Protein AF-A0A9P6RZE9-F1 (afdb_monomer_lite)

pLDDT: mean 77.76, std 13.32, range [51.06, 93.31]

Secondary structure (DSSP, 8-state):
------S-SS--TTT--HHHHHH-TTGGGSTTHHHHS--SGGGTT--TTHHHHHHSTT--HHHHHHHHHHHHHHHHHHHHHHHHHT-

Radius of gyration: 20.02 Å; chains: 1; bounding box: 32×55×38 Å

Structure (mmCIF, N/CA/C/O backbone):
data_AF-A0A9P6RZE9-F1
#
_entry.id   AF-A0A9P6RZE9-F1
#
loop_
_at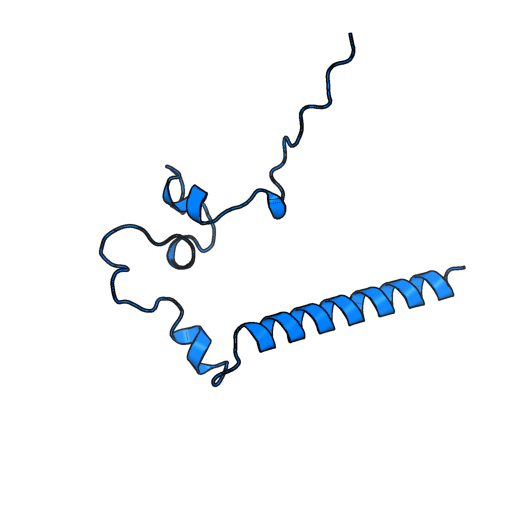om_site.group_PDB
_atom_site.id
_atom_site.type_symbol
_atom_site.label_atom_id
_atom_site.label_alt_id
_atom_site.label_comp_id
_atom_site.label_asym_id
_atom_site.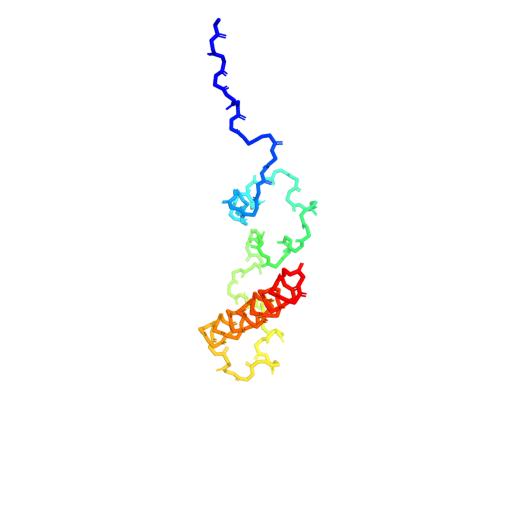label_entity_id
_atom_site.label_seq_id
_atom_site.pdbx_PDB_ins_code
_atom_site.Cartn_x
_atom_site.Cartn_y
_atom_site.Cartn_z
_atom_site.occupancy
_atom_site.B_iso_or_equiv
_atom_site.auth_seq_id
_atom_site.auth_comp_id
_atom_site.auth_asym_id
_atom_site.auth_atom_id
_atom_site.pdbx_PDB_model_num
ATOM 1 N N . MET A 1 1 ? 9.853 35.608 -11.949 1.00 55.72 1 MET A N 1
ATOM 2 C CA . MET A 1 1 ? 9.453 34.381 -12.669 1.00 55.72 1 MET A CA 1
ATOM 3 C C . MET A 1 1 ? 8.852 33.441 -11.643 1.00 55.72 1 MET A C 1
ATOM 5 O O . MET A 1 1 ? 9.548 33.052 -10.718 1.00 55.72 1 MET A O 1
ATOM 9 N N . PHE A 1 2 ? 7.543 33.203 -11.723 1.00 58.09 2 PHE A N 1
ATOM 10 C CA . PHE A 1 2 ? 6.828 32.326 -10.798 1.00 58.09 2 PHE A CA 1
ATOM 11 C C . PHE A 1 2 ? 7.153 30.885 -11.198 1.00 58.09 2 PHE A C 1
ATOM 13 O O . PHE A 1 2 ? 6.757 30.438 -12.272 1.00 58.09 2 PHE A O 1
ATOM 20 N N . HIS A 1 3 ? 7.948 30.189 -10.394 1.00 60.44 3 HIS A N 1
ATOM 21 C CA . HIS A 1 3 ? 8.134 28.757 -10.573 1.00 60.44 3 HIS A CA 1
ATOM 22 C C . HIS A 1 3 ? 6.939 28.072 -9.907 1.00 60.44 3 HIS A C 1
ATOM 24 O O . HIS A 1 3 ? 6.760 28.272 -8.704 1.00 60.44 3 HIS A O 1
ATOM 30 N N . PRO A 1 4 ? 6.102 27.311 -10.638 1.00 70.00 4 PRO A N 1
ATOM 31 C CA . PRO A 1 4 ? 5.084 26.505 -9.985 1.00 70.00 4 PRO A CA 1
ATOM 32 C C . PRO A 1 4 ? 5.797 25.592 -8.990 1.00 70.00 4 PRO A C 1
ATOM 34 O O . PRO A 1 4 ? 6.807 24.965 -9.329 1.00 70.00 4 PRO A O 1
ATOM 37 N N . THR A 1 5 ? 5.310 25.571 -7.752 1.00 59.28 5 THR A N 1
ATOM 38 C CA . THR A 1 5 ? 5.759 24.648 -6.713 1.00 59.28 5 THR A CA 1
ATOM 39 C C . THR A 1 5 ? 5.760 23.262 -7.342 1.00 59.28 5 THR A C 1
ATOM 41 O O . THR A 1 5 ? 4.706 22.779 -7.753 1.00 59.28 5 THR A O 1
ATOM 44 N N . ARG A 1 6 ? 6.942 22.660 -7.529 1.00 58.88 6 ARG A N 1
ATOM 45 C CA . ARG A 1 6 ? 7.044 21.304 -8.073 1.00 58.88 6 ARG A CA 1
ATOM 46 C C . ARG A 1 6 ? 6.167 20.412 -7.200 1.00 58.88 6 ARG A C 1
ATOM 48 O O . ARG A 1 6 ? 6.461 20.246 -6.018 1.00 58.88 6 ARG A O 1
ATOM 55 N N . GLY A 1 7 ? 5.073 19.911 -7.766 1.00 54.12 7 GLY A N 1
ATOM 56 C CA . GLY A 1 7 ? 4.193 18.987 -7.073 1.00 54.12 7 GLY A CA 1
ATOM 57 C C . GLY A 1 7 ? 4.994 17.767 -6.629 1.00 54.12 7 GLY A C 1
ATOM 58 O O . GLY A 1 7 ? 5.629 17.118 -7.454 1.00 54.12 7 GLY A O 1
ATOM 59 N N . GLY A 1 8 ? 4.985 17.507 -5.322 1.00 57.22 8 GLY A N 1
ATOM 60 C CA . GLY A 1 8 ? 5.236 16.189 -4.745 1.00 57.22 8 GLY A CA 1
ATOM 61 C C . GLY A 1 8 ? 6.658 15.637 -4.862 1.00 57.22 8 GLY A C 1
ATOM 62 O O . GLY A 1 8 ? 6.869 14.607 -5.485 1.00 57.22 8 GLY A O 1
ATOM 63 N N . THR A 1 9 ? 7.636 16.220 -4.166 1.00 53.62 9 THR A N 1
ATOM 64 C CA . THR A 1 9 ? 8.930 15.548 -3.881 1.00 53.62 9 THR A CA 1
ATOM 65 C C . THR A 1 9 ? 8.849 14.505 -2.758 1.00 53.62 9 THR A C 1
ATOM 67 O O . THR A 1 9 ? 9.868 13.992 -2.299 1.00 53.62 9 THR A O 1
ATOM 70 N N . ARG A 1 10 ? 7.640 14.181 -2.299 1.00 61.31 10 ARG A N 1
ATOM 71 C CA . ARG A 1 10 ? 7.350 13.127 -1.330 1.00 61.31 10 ARG A CA 1
ATOM 72 C C . ARG A 1 10 ? 6.087 12.438 -1.816 1.00 61.31 10 ARG A C 1
ATOM 74 O O . ARG A 1 10 ? 5.007 12.992 -1.650 1.00 61.31 10 ARG A O 1
ATOM 81 N N . GLY A 1 11 ? 6.230 11.301 -2.491 1.00 63.69 11 GLY A N 1
ATOM 82 C CA . GLY A 1 11 ? 5.079 10.457 -2.801 1.00 63.69 11 GLY A CA 1
ATOM 83 C C . GLY A 1 11 ? 4.309 10.185 -1.509 1.00 63.69 11 GLY A C 1
ATOM 84 O O . GLY A 1 11 ? 4.911 9.801 -0.505 1.00 63.69 11 GLY A O 1
ATOM 85 N N . GLY A 1 12 ? 3.016 10.492 -1.511 1.00 69.75 12 GLY A N 1
ATOM 86 C CA . GLY A 1 12 ? 2.114 10.207 -0.404 1.00 69.75 12 GLY A CA 1
ATOM 87 C C . GLY A 1 12 ? 1.431 8.856 -0.584 1.00 69.75 12 GLY A C 1
ATOM 88 O O . GLY A 1 12 ? 1.618 8.173 -1.594 1.00 69.75 12 GLY A O 1
ATOM 89 N N . GLN A 1 13 ? 0.606 8.478 0.394 1.00 64.62 13 GLN A N 1
ATOM 90 C CA . GLN A 1 13 ? -0.273 7.305 0.305 1.00 64.62 13 GLN A CA 1
ATOM 91 C C . GLN A 1 13 ? -1.119 7.316 -0.982 1.00 64.62 13 GLN A C 1
ATOM 93 O O . GLN A 1 13 ? -1.400 6.265 -1.545 1.00 64.62 13 GLN A O 1
ATOM 98 N N . ASP A 1 14 ? -1.488 8.503 -1.460 1.00 76.69 14 ASP A N 1
ATOM 99 C CA . ASP A 1 14 ? -2.258 8.741 -2.679 1.00 76.69 14 ASP A CA 1
ATOM 100 C C . ASP A 1 14 ? -1.485 8.436 -3.976 1.00 76.69 14 ASP A C 1
ATOM 102 O O . ASP A 1 14 ? -2.096 8.138 -5.001 1.00 76.69 14 ASP A O 1
ATOM 106 N N . GLN A 1 15 ? -0.151 8.486 -3.939 1.00 77.31 15 GLN A N 1
ATOM 107 C CA . GLN A 1 15 ? 0.719 8.239 -5.096 1.00 77.31 15 GLN A CA 1
ATOM 108 C C . GLN A 1 15 ? 1.319 6.827 -5.104 1.00 77.31 15 GLN A C 1
ATOM 110 O O . GLN A 1 15 ? 1.941 6.431 -6.086 1.00 77.31 15 GLN A O 1
ATOM 115 N N . PHE A 1 16 ? 1.166 6.067 -4.020 1.00 84.81 16 PHE A N 1
ATOM 116 C CA . PHE A 1 16 ? 1.721 4.725 -3.905 1.00 84.81 16 PHE A CA 1
ATOM 117 C C . PHE A 1 16 ? 0.792 3.681 -4.533 1.00 84.81 16 PHE A C 1
ATOM 119 O O . PHE A 1 16 ? -0.384 3.583 -4.177 1.00 84.81 16 PHE A O 1
ATOM 126 N N . LYS A 1 17 ? 1.332 2.851 -5.431 1.00 88.31 17 LYS A N 1
ATOM 127 C CA . LYS A 1 17 ? 0.603 1.738 -6.047 1.00 88.31 17 LYS A CA 1
ATOM 128 C C . LYS A 1 17 ? 1.455 0.481 -6.063 1.00 88.31 17 LYS A C 1
ATOM 130 O O . LYS A 1 17 ? 2.592 0.489 -6.521 1.00 88.31 17 LYS A O 1
ATOM 135 N N . TRP A 1 18 ? 0.862 -0.627 -5.629 1.00 90.31 18 TRP A N 1
ATOM 136 C CA . TRP A 1 18 ? 1.509 -1.939 -5.671 1.00 90.31 18 TRP A CA 1
ATOM 137 C C . TRP A 1 18 ? 1.783 -2.437 -7.091 1.00 90.31 18 TRP A C 1
ATOM 139 O O . TRP A 1 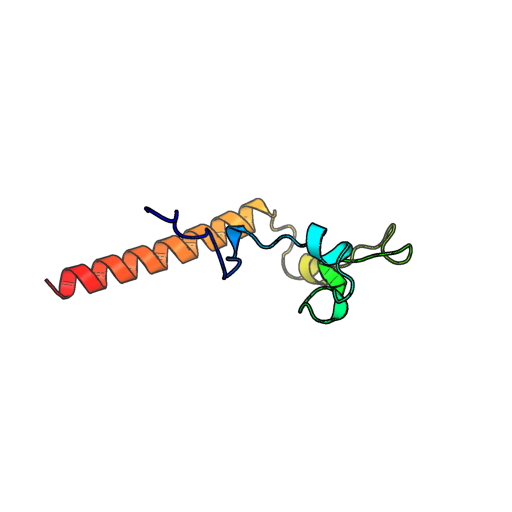18 ? 2.727 -3.195 -7.288 1.00 90.31 18 TRP A O 1
ATOM 149 N N . GLU A 1 19 ? 1.004 -1.995 -8.080 1.00 90.00 19 GLU A N 1
ATOM 150 C CA . GLU A 1 19 ? 1.270 -2.305 -9.489 1.00 90.00 19 GLU A CA 1
ATOM 151 C C . GLU A 1 19 ? 2.608 -1.718 -9.952 1.00 90.00 19 GLU A C 1
ATOM 153 O O . GLU A 1 19 ? 3.407 -2.436 -10.545 1.00 90.00 19 GLU A O 1
ATOM 158 N N . ASP A 1 20 ? 2.913 -0.474 -9.572 1.00 90.31 20 ASP A N 1
ATOM 159 C CA . ASP A 1 20 ? 4.186 0.170 -9.916 1.00 90.31 20 ASP A CA 1
ATOM 160 C C . ASP A 1 20 ? 5.367 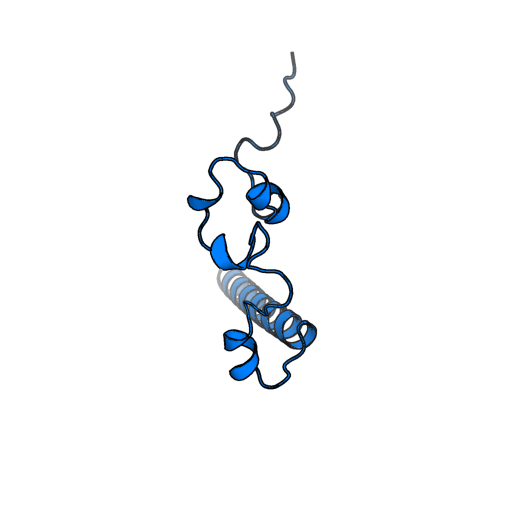-0.555 -9.241 1.00 90.31 20 ASP A C 1
ATOM 162 O O . ASP A 1 20 ? 6.432 -0.723 -9.834 1.00 90.31 20 ASP A O 1
ATOM 166 N N . VAL A 1 21 ? 5.160 -1.084 -8.026 1.00 91.19 21 VAL A N 1
ATOM 167 C CA . VAL A 1 21 ? 6.164 -1.896 -7.315 1.00 91.19 21 VAL A CA 1
ATOM 168 C C . VAL A 1 21 ? 6.477 -3.198 -8.059 1.00 91.19 21 VAL A C 1
ATOM 170 O O . VAL A 1 21 ? 7.617 -3.649 -8.017 1.00 91.19 21 VAL A O 1
ATOM 173 N N . LYS A 1 22 ? 5.527 -3.813 -8.779 1.00 91.12 22 LYS A N 1
ATOM 174 C CA . LYS A 1 22 ? 5.798 -5.052 -9.542 1.00 91.12 22 LYS A CA 1
ATOM 175 C C . LYS A 1 22 ? 6.826 -4.836 -10.651 1.00 91.12 22 LYS A C 1
ATOM 177 O O . LYS A 1 22 ? 7.591 -5.753 -10.957 1.00 91.12 22 LYS A O 1
ATOM 182 N N . GLU A 1 23 ? 6.824 -3.648 -11.245 1.00 91.56 23 GLU A N 1
ATOM 183 C CA . GLU A 1 23 ? 7.703 -3.266 -12.351 1.00 91.56 23 GLU A CA 1
ATOM 184 C C . GLU A 1 23 ? 9.020 -2.633 -11.870 1.00 91.56 23 GLU A C 1
ATOM 186 O O . GLU A 1 23 ? 9.968 -2.500 -12.647 1.00 91.56 23 GLU A O 1
ATOM 191 N N . ASP A 1 24 ? 9.121 -2.301 -10.579 1.00 91.31 24 ASP A N 1
ATOM 192 C CA . ASP A 1 24 ? 10.313 -1.699 -9.991 1.00 91.31 24 ASP A CA 1
ATOM 193 C C . ASP A 1 24 ? 11.495 -2.689 -9.930 1.00 91.31 24 ASP A C 1
ATOM 195 O O . ASP A 1 24 ? 11.389 -3.860 -9.533 1.00 91.31 24 ASP A O 1
ATOM 199 N N . ARG A 1 25 ? 12.683 -2.188 -10.284 1.00 93.12 25 ARG A N 1
ATOM 200 C CA . ARG A 1 25 ? 13.951 -2.924 -10.206 1.00 93.12 25 ARG A CA 1
ATOM 201 C C . ARG A 1 25 ? 14.291 -3.352 -8.776 1.00 93.12 25 ARG A C 1
ATOM 203 O O . ARG A 1 25 ? 14.916 -4.392 -8.591 1.00 93.12 25 ARG A O 1
ATOM 210 N N . HIS A 1 26 ? 13.893 -2.558 -7.792 1.00 91.06 26 HIS A N 1
ATOM 211 C CA . HIS A 1 26 ? 14.172 -2.705 -6.370 1.00 91.06 26 HIS A CA 1
ATOM 212 C C . HIS A 1 26 ? 12.930 -3.101 -5.566 1.00 91.06 26 HIS A C 1
ATOM 214 O O . HIS A 1 26 ? 12.873 -2.859 -4.361 1.00 91.06 26 HIS A O 1
ATOM 220 N N . ARG A 1 27 ? 11.940 -3.742 -6.201 1.00 91.25 27 ARG A N 1
ATOM 221 C CA . ARG A 1 27 ? 10.688 -4.182 -5.558 1.00 91.25 27 ARG A CA 1
ATOM 222 C C . ARG A 1 27 ? 10.878 -4.953 -4.246 1.00 91.25 27 ARG A C 1
ATOM 224 O O . ARG A 1 27 ? 10.052 -4.881 -3.347 1.00 91.25 27 ARG A O 1
ATOM 231 N N . GLU A 1 28 ? 11.987 -5.673 -4.108 1.00 89.62 28 GLU A N 1
ATOM 232 C CA . GLU A 1 28 ? 12.360 -6.418 -2.898 1.00 89.62 28 GLU A CA 1
ATOM 233 C C . GLU A 1 28 ? 12.613 -5.547 -1.661 1.00 89.62 28 GLU A C 1
ATOM 235 O O . GLU A 1 28 ? 12.499 -6.042 -0.544 1.00 89.62 28 GLU A O 1
ATOM 240 N N . ASN A 1 29 ? 12.869 -4.252 -1.845 1.00 93.31 29 ASN A N 1
ATOM 241 C CA . ASN A 1 29 ? 13.034 -3.298 -0.751 1.00 93.31 29 ASN A CA 1
ATOM 242 C C . ASN A 1 29 ? 11.690 -2.814 -0.177 1.00 93.31 29 ASN A C 1
ATOM 244 O O . ASN A 1 29 ? 11.674 -2.144 0.855 1.00 93.31 29 ASN A O 1
ATOM 248 N N . TYR A 1 30 ? 10.564 -3.141 -0.821 1.00 91.00 30 TYR A N 1
ATOM 249 C CA . TYR A 1 30 ? 9.234 -2.784 -0.339 1.00 91.00 30 TYR A CA 1
ATOM 250 C C . TYR A 1 30 ? 8.716 -3.835 0.645 1.00 91.00 30 TYR A C 1
ATOM 252 O O . TYR A 1 30 ? 8.591 -5.024 0.332 1.00 91.00 30 TYR A O 1
ATOM 260 N N . LEU A 1 31 ? 8.355 -3.382 1.845 1.00 91.50 31 LEU A N 1
ATOM 261 C CA . LEU A 1 31 ? 7.754 -4.232 2.869 1.00 91.50 31 LEU A CA 1
ATOM 262 C C . LEU A 1 31 ? 6.400 -4.759 2.394 1.00 91.50 31 LEU A C 1
ATOM 264 O O . LEU A 1 31 ? 5.498 -3.978 2.124 1.00 91.50 31 LEU A O 1
ATOM 268 N N . GLY A 1 32 ? 6.245 -6.080 2.323 1.00 89.81 32 GLY A N 1
ATOM 269 C CA . GLY A 1 32 ? 5.009 -6.715 1.851 1.00 89.81 32 GLY A CA 1
ATOM 270 C C . GLY A 1 32 ? 4.983 -7.034 0.352 1.00 89.81 32 GLY A C 1
ATOM 271 O O . GLY A 1 32 ? 4.001 -7.610 -0.112 1.00 89.81 32 GLY A O 1
ATOM 272 N N . ASN A 1 33 ? 6.063 -6.763 -0.394 1.00 91.88 33 ASN A N 1
ATOM 273 C CA . ASN A 1 33 ? 6.180 -7.083 -1.825 1.00 91.88 33 ASN A CA 1
ATOM 274 C C . ASN A 1 33 ? 5.856 -8.552 -2.161 1.00 91.88 33 ASN A C 1
ATOM 276 O O . ASN A 1 33 ? 5.209 -8.832 -3.165 1.00 91.88 33 ASN A O 1
ATOM 280 N N . SER A 1 34 ? 6.235 -9.499 -1.299 1.00 87.88 34 SER A N 1
ATOM 281 C CA . SER A 1 34 ? 5.964 -10.931 -1.503 1.00 87.88 34 SER A CA 1
ATOM 282 C C . SER A 1 34 ? 4.476 -11.279 -1.607 1.00 87.88 34 SER A C 1
ATOM 284 O O . SER A 1 34 ? 4.129 -12.261 -2.261 1.00 87.88 34 SER A O 1
ATOM 286 N N . LEU A 1 35 ? 3.613 -10.491 -0.964 1.00 89.38 35 LEU A N 1
ATOM 287 C CA . LEU A 1 35 ? 2.175 -10.730 -0.883 1.00 89.38 35 LEU A CA 1
ATOM 288 C C . LEU A 1 35 ? 1.387 -9.745 -1.752 1.00 89.38 35 LEU A C 1
ATOM 290 O O . LEU A 1 35 ? 0.435 -10.152 -2.411 1.00 89.38 35 LEU A O 1
ATOM 294 N N . LEU A 1 36 ? 1.796 -8.474 -1.777 1.00 88.81 36 LEU A N 1
ATOM 295 C CA . LEU A 1 36 ? 1.051 -7.379 -2.406 1.00 88.81 36 LEU A CA 1
ATOM 296 C C . LEU A 1 36 ? 1.520 -7.059 -3.837 1.00 88.81 36 LEU A C 1
ATOM 298 O O . LEU A 1 36 ? 0.736 -6.552 -4.635 1.00 88.81 36 LEU A O 1
ATOM 302 N N . ALA A 1 37 ? 2.756 -7.418 -4.199 1.00 91.88 37 ALA A N 1
ATOM 303 C CA . ALA A 1 37 ? 3.290 -7.317 -5.562 1.00 91.88 37 ALA A CA 1
ATOM 304 C C . ALA A 1 37 ? 3.962 -8.629 -6.039 1.00 91.88 37 ALA A C 1
ATOM 306 O O . ALA A 1 37 ? 5.112 -8.636 -6.487 1.00 91.88 37 ALA A O 1
ATOM 307 N N . PRO A 1 38 ? 3.260 -9.778 -5.978 1.00 90.75 38 PRO A N 1
ATOM 308 C CA . PRO A 1 38 ? 3.799 -11.042 -6.464 1.00 90.75 38 PRO A CA 1
ATOM 309 C C . PRO A 1 38 ? 4.060 -10.985 -7.979 1.00 90.75 38 PRO A C 1
ATOM 311 O O . PRO A 1 38 ? 3.240 -10.517 -8.770 1.00 90.75 38 PRO A O 1
ATOM 314 N N . VAL A 1 39 ? 5.213 -11.501 -8.410 1.00 89.75 39 VAL A N 1
ATOM 315 C CA . VAL A 1 39 ? 5.621 -11.537 -9.827 1.00 89.75 39 VAL A CA 1
ATOM 316 C C . VAL A 1 39 ? 6.068 -12.930 -10.256 1.00 89.75 39 VAL A C 1
ATOM 318 O O . VAL A 1 39 ? 6.561 -13.721 -9.455 1.00 89.75 39 VAL A O 1
ATOM 321 N N . GLY A 1 40 ? 5.931 -13.234 -11.546 1.00 90.44 40 GLY A N 1
ATOM 322 C CA . GLY A 1 40 ? 6.318 -14.526 -12.115 1.00 90.44 40 GLY A CA 1
ATOM 323 C C . GLY A 1 40 ? 5.236 -15.599 -11.983 1.00 90.44 40 GLY A C 1
ATOM 324 O O . GLY A 1 40 ? 4.112 -15.330 -11.570 1.00 90.44 40 GLY A O 1
ATOM 325 N N . ARG A 1 41 ? 5.554 -16.834 -12.388 1.00 90.19 41 ARG A N 1
ATOM 326 C CA . ARG A 1 41 ? 4.555 -17.910 -12.548 1.00 90.19 41 ARG A CA 1
ATOM 327 C C . ARG A 1 41 ? 4.124 -18.576 -11.239 1.00 90.19 41 ARG A C 1
ATOM 329 O O . ARG A 1 41 ? 3.056 -19.174 -11.211 1.00 90.19 41 ARG A O 1
ATOM 336 N N . TRP A 1 42 ? 4.921 -18.468 -10.175 1.00 89.06 42 TRP A N 1
ATOM 337 C CA . TRP A 1 42 ? 4.688 -19.162 -8.899 1.00 89.06 42 TRP A CA 1
ATOM 338 C C . TRP A 1 42 ? 3.410 -18.710 -8.170 1.00 89.06 42 TRP A C 1
ATOM 340 O O . TRP A 1 42 ? 2.862 -19.468 -7.375 1.00 89.06 42 TRP A O 1
ATOM 350 N N . GLN A 1 43 ? 2.934 -17.494 -8.451 1.00 88.44 43 GLN A N 1
ATOM 351 C CA . GLN A 1 43 ? 1.700 -16.943 -7.884 1.00 88.44 43 GLN A CA 1
ATOM 352 C C . GLN A 1 43 ? 0.428 -17.464 -8.578 1.00 88.44 43 GLN A C 1
ATOM 354 O O . GLN A 1 43 ? -0.669 -17.349 -8.037 1.00 88.44 43 GLN A O 1
ATOM 359 N N . LYS A 1 44 ? 0.538 -17.993 -9.807 1.00 88.12 44 LYS A N 1
ATOM 360 C CA . LYS A 1 44 ? -0.635 -18.331 -10.621 1.00 88.12 44 LYS A CA 1
ATOM 361 C C . LYS A 1 44 ? -1.389 -19.499 -9.986 1.00 88.12 44 LYS A C 1
ATOM 363 O O . LYS A 1 44 ? -0.819 -20.568 -9.797 1.00 88.12 44 LYS A O 1
ATOM 368 N N . GLY A 1 45 ? -2.680 -19.300 -9.722 1.00 86.75 45 GLY A N 1
ATOM 369 C CA . GLY A 1 45 ? -3.546 -20.326 -9.133 1.00 86.75 45 GLY A CA 1
ATOM 370 C C . GLY A 1 45 ? -3.294 -20.566 -7.644 1.00 86.75 45 GLY A C 1
ATOM 371 O O . GLY A 1 45 ? -3.676 -21.615 -7.133 1.00 86.75 45 GLY A O 1
ATOM 372 N N . ARG A 1 46 ? -2.638 -19.624 -6.955 1.00 86.69 46 ARG A N 1
ATOM 373 C CA . ARG A 1 46 ? -2.340 -19.718 -5.529 1.00 86.69 46 ARG A CA 1
ATOM 374 C C . ARG A 1 46 ? -2.943 -18.529 -4.795 1.00 86.69 46 ARG A C 1
ATOM 376 O O . ARG A 1 46 ? -2.757 -17.389 -5.204 1.00 86.69 46 ARG A O 1
ATOM 383 N N . ASP A 1 47 ? -3.648 -18.809 -3.708 1.00 87.62 47 ASP A N 1
ATOM 384 C CA . ASP A 1 47 ? -4.186 -17.779 -2.828 1.00 87.62 47 ASP A CA 1
ATOM 385 C C . ASP A 1 47 ? -3.133 -17.408 -1.777 1.00 87.62 47 ASP A C 1
ATOM 387 O O . ASP A 1 47 ? -2.822 -18.202 -0.890 1.00 87.62 47 ASP A O 1
ATOM 391 N N . LEU A 1 48 ? -2.525 -16.229 -1.910 1.00 86.00 48 LEU A N 1
ATOM 392 C CA . LEU A 1 48 ? -1.458 -15.771 -1.012 1.00 86.00 48 LEU A CA 1
ATOM 393 C C . LEU A 1 48 ? -1.999 -15.270 0.332 1.00 86.00 48 LEU A C 1
ATOM 395 O O . LEU A 1 48 ? -1.268 -15.282 1.321 1.00 86.00 48 LEU A O 1
ATOM 399 N N . THR A 1 49 ? -3.273 -14.876 0.388 1.00 85.31 49 THR A N 1
ATOM 400 C CA . THR A 1 49 ? -3.929 -14.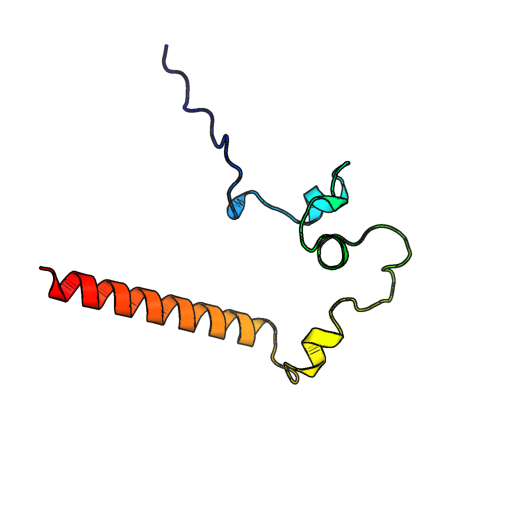332 1.586 1.00 85.31 49 THR A CA 1
ATOM 401 C C . THR A 1 49 ? -4.818 -15.355 2.287 1.00 85.31 49 THR A C 1
ATOM 403 O O . THR A 1 49 ? -5.575 -15.000 3.189 1.00 85.31 49 THR A O 1
ATOM 406 N N . TRP A 1 50 ? -4.690 -16.640 1.939 1.00 83.62 50 TRP A N 1
ATOM 407 C CA . TRP A 1 50 ? -5.493 -17.732 2.500 1.00 83.62 50 TRP A CA 1
ATOM 408 C C . TRP A 1 50 ? -5.512 -17.751 4.040 1.00 83.62 50 TRP A C 1
ATOM 410 O O . TRP A 1 50 ? -6.543 -18.039 4.642 1.00 83.62 50 TRP A O 1
ATOM 420 N N . TYR A 1 51 ? -4.392 -17.402 4.685 1.00 80.25 51 TYR A N 1
ATOM 421 C CA . TYR A 1 51 ? -4.265 -17.384 6.145 1.00 80.25 51 TYR A CA 1
ATOM 422 C C . TYR A 1 51 ? -5.105 -16.277 6.797 1.00 80.25 51 TYR A C 1
ATOM 424 O O . TYR A 1 51 ? -5.558 -16.431 7.928 1.00 80.25 51 TYR A O 1
ATOM 432 N N . ALA A 1 52 ? -5.315 -15.161 6.095 1.00 77.69 52 ALA A N 1
ATOM 433 C CA . ALA A 1 52 ? -6.106 -14.046 6.597 1.00 77.69 52 ALA A CA 1
ATOM 434 C C . ALA A 1 52 ? -7.602 -14.386 6.564 1.00 77.69 52 ALA A C 1
ATOM 436 O O . ALA A 1 52 ? -8.325 -14.032 7.488 1.00 77.69 52 ALA A O 1
ATOM 437 N N . LYS A 1 53 ? -8.033 -15.164 5.563 1.00 69.94 53 LYS A N 1
ATOM 438 C CA . LYS A 1 53 ? -9.429 -15.590 5.380 1.00 69.94 53 LYS A CA 1
ATOM 439 C C . LYS A 1 53 ? -9.937 -16.517 6.487 1.00 69.94 53 LYS A C 1
ATOM 441 O O . LYS A 1 53 ? -11.127 -16.530 6.769 1.00 69.94 53 LYS A O 1
ATOM 446 N N . ALA A 1 54 ? -9.053 -17.283 7.127 1.00 61.81 54 ALA A N 1
ATOM 447 C CA . ALA A 1 54 ? -9.441 -18.228 8.176 1.00 61.81 54 ALA A CA 1
ATOM 448 C C . ALA A 1 54 ? -9.810 -17.550 9.511 1.00 61.81 54 ALA A C 1
ATOM 450 O O . ALA A 1 54 ? -10.612 -18.093 10.265 1.00 61.81 54 ALA A O 1
ATOM 451 N N . ASN A 1 55 ? -9.244 -16.373 9.801 1.00 56.59 55 ASN A N 1
ATOM 452 C CA . ASN A 1 55 ? -9.537 -15.624 11.032 1.00 56.59 55 ASN A CA 1
ATOM 453 C C . ASN A 1 55 ? -10.708 -14.648 10.874 1.00 56.59 55 ASN A C 1
ATOM 455 O O . ASN A 1 55 ? -11.327 -14.260 11.860 1.00 56.59 55 ASN A O 1
ATOM 459 N N . SER A 1 56 ? -11.017 -14.262 9.641 1.00 55.03 56 SER A N 1
ATOM 460 C CA . SER A 1 56 ? -12.160 -13.436 9.281 1.00 55.03 56 SER A CA 1
ATOM 461 C C . SER A 1 56 ? -13.219 -14.340 8.658 1.00 55.03 56 SER A C 1
ATOM 463 O O . SER A 1 56 ? -13.359 -14.344 7.438 1.00 55.03 56 SER A O 1
ATOM 465 N N . GLY A 1 57 ? -13.885 -15.178 9.460 1.00 51.06 57 GLY A N 1
ATOM 466 C CA . GLY A 1 57 ? -14.936 -16.073 8.965 1.00 51.06 57 GLY A CA 1
ATOM 467 C C . GLY A 1 57 ? -15.918 -15.300 8.088 1.00 51.06 57 GLY A C 1
ATOM 468 O O . GLY A 1 57 ? -16.671 -14.495 8.615 1.00 51.06 57 GLY A O 1
ATOM 469 N N . ASP A 1 58 ? -15.810 -15.481 6.771 1.00 52.88 58 ASP A N 1
ATOM 470 C CA . ASP A 1 58 ? -16.611 -14.840 5.718 1.00 52.88 58 ASP A CA 1
ATOM 471 C C . ASP A 1 58 ? -16.940 -13.349 5.944 1.00 52.88 58 ASP A C 1
ATOM 473 O O . ASP A 1 58 ? -18.015 -12.867 5.601 1.00 52.88 58 ASP A O 1
ATOM 477 N N . ALA A 1 59 ? -16.036 -12.599 6.583 1.00 55.12 59 ALA A N 1
ATOM 478 C CA . ALA A 1 59 ? -16.237 -11.171 6.779 1.00 55.12 59 ALA A CA 1
ATOM 479 C C . ALA A 1 59 ? -15.869 -10.475 5.468 1.00 55.12 59 ALA A C 1
ATOM 481 O O . ALA A 1 59 ? -14.688 -10.199 5.220 1.00 55.12 59 ALA A O 1
ATOM 482 N N . ASP A 1 60 ? -16.893 -10.251 4.638 1.00 58.69 60 ASP A N 1
ATOM 483 C CA . ASP A 1 60 ? -16.844 -9.541 3.360 1.00 58.69 60 ASP A CA 1
ATOM 484 C C . ASP A 1 60 ? -15.902 -8.333 3.432 1.00 58.69 60 ASP A C 1
ATOM 486 O O . ASP A 1 60 ? -15.876 -7.607 4.430 1.00 58.69 60 ASP A O 1
ATOM 490 N N . GLU A 1 61 ? -15.140 -8.071 2.370 1.00 59.47 61 GLU A N 1
ATOM 491 C CA . GLU A 1 61 ? -14.231 -6.914 2.291 1.00 59.47 61 GLU A CA 1
ATOM 492 C C . GLU A 1 61 ? -14.948 -5.587 2.620 1.00 59.47 61 GLU A C 1
ATOM 494 O O . GLU A 1 61 ? -14.360 -4.681 3.215 1.00 59.47 61 GLU A O 1
ATOM 499 N N . GLU A 1 62 ? -16.247 -5.508 2.322 1.00 60.06 62 GLU A N 1
ATOM 500 C CA . GLU A 1 62 ? -17.147 -4.400 2.653 1.00 60.06 62 GLU A CA 1
ATOM 501 C C . GLU A 1 62 ? -17.388 -4.256 4.171 1.00 60.06 62 GLU A C 1
ATOM 503 O O . GLU A 1 62 ? -17.403 -3.147 4.716 1.00 60.06 62 GLU A O 1
ATOM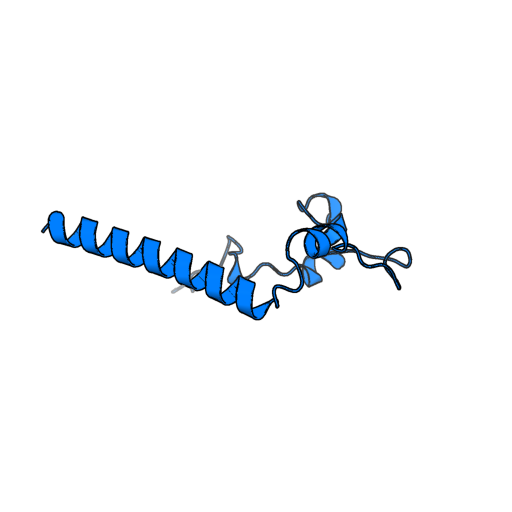 508 N N . SER A 1 63 ? -17.473 -5.371 4.903 1.00 64.12 63 SER A N 1
ATOM 509 C CA . SER A 1 63 ? -17.573 -5.366 6.368 1.00 64.12 63 SER A CA 1
ATOM 510 C C . SER A 1 63 ? -16.276 -4.876 7.027 1.00 64.12 63 SER A C 1
ATOM 512 O O . SER A 1 63 ? -16.311 -4.112 7.988 1.00 64.12 63 SER A O 1
ATOM 514 N N . GLN A 1 64 ? -15.116 -5.217 6.461 1.00 64.31 64 GLN A N 1
ATOM 515 C CA . GLN A 1 64 ? -13.827 -4.732 6.962 1.00 64.31 64 GLN A CA 1
ATOM 516 C C . GLN A 1 64 ? -13.611 -3.248 6.649 1.00 64.31 64 GLN A C 1
ATOM 518 O O . GLN A 1 64 ? -13.029 -2.515 7.450 1.00 64.31 64 GLN A O 1
ATOM 523 N N . GLN A 1 65 ? -14.070 -2.782 5.485 1.00 67.81 65 GLN A N 1
ATOM 524 C CA . GLN A 1 65 ? -14.028 -1.362 5.140 1.00 67.81 65 GLN A CA 1
ATOM 525 C C . GLN A 1 65 ? -14.950 -0.530 6.035 1.00 67.81 65 GLN A C 1
ATOM 527 O O . GLN A 1 65 ? -14.529 0.526 6.505 1.00 67.81 65 GLN A O 1
ATOM 532 N N . SER A 1 66 ? -16.163 -1.010 6.321 1.00 74.50 66 SER A N 1
ATOM 533 C CA . SER A 1 66 ? -17.089 -0.311 7.219 1.00 74.50 66 SER A CA 1
ATOM 534 C C . SER A 1 66 ? -16.578 -0.266 8.663 1.00 74.50 66 SER A C 1
ATOM 536 O O . SER A 1 66 ? -16.657 0.786 9.294 1.00 74.50 66 SER A O 1
ATOM 538 N N . GLN A 1 67 ? -15.949 -1.337 9.162 1.00 73.81 67 GLN A N 1
ATOM 539 C CA . GLN A 1 67 ? -15.283 -1.335 10.472 1.00 73.81 67 GLN A CA 1
ATOM 540 C C . GLN A 1 67 ? -14.154 -0.300 10.548 1.00 73.81 67 GLN A C 1
ATOM 542 O O . GLN A 1 67 ? -14.125 0.509 11.473 1.00 73.81 67 GLN A O 1
ATOM 547 N N . LYS A 1 68 ? -13.274 -0.246 9.538 1.00 76.31 68 LYS A N 1
ATOM 548 C CA . LYS A 1 68 ? -12.208 0.770 9.470 1.00 76.31 68 LYS A CA 1
ATOM 549 C C . LYS A 1 68 ? -12.766 2.193 9.432 1.00 76.31 68 LYS A C 1
ATOM 551 O O . LYS A 1 68 ? -12.212 3.086 10.065 1.00 76.31 68 LYS A O 1
ATOM 556 N N . GLN A 1 69 ? -13.850 2.423 8.689 1.00 81.12 69 GLN A N 1
ATOM 557 C CA . GLN A 1 69 ? -14.502 3.734 8.645 1.00 81.12 69 GLN A CA 1
ATOM 558 C C . GLN A 1 69 ? -15.107 4.113 10.000 1.00 81.12 69 GLN A C 1
ATOM 560 O O . GLN A 1 69 ? -14.931 5.250 10.429 1.00 81.12 69 GLN A O 1
ATOM 565 N N . ALA A 1 70 ? -15.755 3.172 10.691 1.00 83.19 70 ALA A N 1
ATOM 566 C CA . ALA A 1 70 ? -16.317 3.395 12.020 1.00 83.19 70 ALA A CA 1
ATOM 567 C C . ALA A 1 70 ? -15.234 3.735 13.059 1.00 83.19 70 ALA A C 1
ATOM 569 O O . ALA A 1 70 ? -15.407 4.668 13.842 1.00 83.19 70 ALA A O 1
ATOM 570 N N . GLU A 1 71 ? -14.091 3.043 13.025 1.00 77.75 71 GLU A N 1
ATOM 571 C CA . GLU A 1 71 ? -12.942 3.371 13.879 1.00 77.75 71 GLU A CA 1
ATOM 572 C C . GLU A 1 71 ? -12.435 4.792 13.606 1.00 77.75 71 GLU A C 1
ATOM 574 O O . GLU A 1 71 ? -12.304 5.587 14.536 1.00 77.75 71 GLU A O 1
ATOM 579 N N . ILE A 1 72 ? -12.229 5.151 12.334 1.00 84.88 72 ILE A N 1
ATOM 580 C CA . ILE A 1 72 ? -11.801 6.503 11.938 1.00 84.88 72 ILE A CA 1
ATOM 581 C C . ILE A 1 72 ? -12.805 7.564 12.404 1.00 84.88 72 ILE A C 1
ATOM 583 O O . ILE A 1 72 ? -12.395 8.639 12.840 1.00 84.88 72 ILE A O 1
ATOM 587 N N . GLN A 1 73 ? -14.105 7.284 12.305 1.00 88.56 73 GLN A N 1
ATOM 588 C CA . GLN A 1 73 ? -15.157 8.193 12.756 1.00 88.56 73 GLN A CA 1
ATOM 589 C C . GLN A 1 73 ? -15.060 8.430 14.269 1.00 88.56 73 GLN A C 1
ATOM 591 O O . GLN A 1 73 ? -15.021 9.577 14.696 1.00 88.56 73 GLN A O 1
ATOM 596 N N . SER A 1 74 ? -14.910 7.362 15.062 1.00 88.12 74 SER A N 1
ATOM 597 C CA . SER A 1 74 ? -14.788 7.469 16.523 1.00 88.12 74 SER A CA 1
ATOM 598 C C . SER A 1 74 ? -13.578 8.294 16.963 1.00 88.12 74 SER A C 1
ATOM 600 O O . SER A 1 74 ? -13.671 9.074 17.907 1.00 88.12 74 SER A O 1
ATOM 602 N N . ILE A 1 75 ? -12.456 8.169 16.247 1.00 85.56 75 ILE A N 1
ATOM 603 C CA . ILE A 1 75 ? -11.247 8.950 16.518 1.00 85.56 75 ILE A CA 1
ATOM 604 C C . ILE A 1 75 ? -11.510 10.428 16.228 1.00 85.56 75 ILE A C 1
ATOM 606 O O . ILE A 1 75 ? -11.189 11.274 17.055 1.00 85.56 75 ILE A O 1
ATOM 610 N N . LYS A 1 76 ? -12.146 10.743 15.093 1.00 88.06 76 LYS A N 1
ATOM 611 C CA . LYS A 1 76 ? -12.494 12.125 14.731 1.00 88.06 76 LYS A CA 1
ATOM 612 C C . LYS A 1 76 ? -13.462 12.766 15.722 1.00 88.06 76 LYS A C 1
ATOM 614 O O . LYS A 1 76 ? -13.306 13.943 16.030 1.00 88.06 76 LYS A O 1
ATOM 619 N N . ASP A 1 77 ? -14.439 12.009 16.212 1.00 87.25 77 ASP A N 1
ATOM 620 C CA . ASP A 1 77 ? -15.403 12.504 17.195 1.00 87.25 77 ASP A CA 1
ATOM 621 C C . ASP A 1 77 ? -14.708 12.789 18.538 1.00 87.25 77 ASP A C 1
ATOM 623 O O . ASP A 1 77 ? -14.886 13.865 19.105 1.00 87.25 77 ASP A O 1
ATOM 627 N N . ALA A 1 78 ? -13.825 11.889 18.990 1.00 87.25 78 ALA A N 1
ATOM 628 C CA . ALA A 1 78 ? -13.012 12.101 20.188 1.00 87.25 78 ALA A CA 1
ATOM 629 C C . ALA A 1 78 ? -12.052 13.300 20.048 1.00 87.25 78 ALA A C 1
ATOM 631 O O . ALA A 1 78 ? -11.868 14.069 20.991 1.00 87.25 78 ALA A O 1
ATOM 632 N N . GLU A 1 79 ? -11.459 13.496 18.866 1.00 84.06 79 GLU A N 1
ATOM 633 C CA . GLU A 1 79 ? -10.636 14.673 18.561 1.00 84.06 79 GLU A CA 1
ATOM 634 C C . GLU A 1 79 ? -11.461 15.972 18.580 1.00 84.06 79 GLU A C 1
ATOM 636 O O . GLU A 1 79 ? -10.982 17.000 19.065 1.00 84.06 79 GLU A O 1
ATOM 641 N N . ALA A 1 80 ? -12.701 15.944 18.081 1.00 84.50 80 ALA A N 1
ATOM 642 C CA . ALA A 1 80 ? -13.597 17.098 18.081 1.00 84.50 80 ALA A CA 1
ATOM 643 C C . ALA A 1 80 ? -14.062 17.476 19.496 1.00 84.50 80 ALA A C 1
ATOM 645 O O . ALA A 1 80 ? -14.096 18.661 19.827 1.00 84.50 80 ALA A O 1
ATOM 646 N N . GLU A 1 81 ? -14.372 16.490 20.338 1.00 84.94 81 GLU A N 1
ATOM 647 C CA . GLU A 1 81 ? -14.769 16.707 21.732 1.00 84.94 81 GLU A CA 1
ATOM 648 C C . GLU A 1 81 ? -13.609 17.274 22.565 1.00 84.94 81 GLU A C 1
ATOM 650 O O . GLU A 1 81 ? -13.782 18.272 23.265 1.00 84.94 81 GLU A O 1
ATOM 655 N N . ALA A 1 82 ? -12.391 16.752 22.380 1.00 81.56 82 ALA A N 1
ATOM 656 C CA . ALA A 1 82 ? -11.188 17.301 23.007 1.00 81.56 82 ALA A CA 1
ATOM 657 C C . ALA A 1 82 ? -10.873 18.742 22.552 1.00 81.56 82 ALA A C 1
ATOM 659 O O . ALA A 1 82 ? -10.380 19.549 23.340 1.00 81.56 82 ALA A O 1
ATOM 660 N N . MET A 1 83 ? -11.161 19.096 21.292 1.00 75.75 83 MET A N 1
ATOM 661 C CA . MET A 1 83 ? -11.040 20.482 20.816 1.00 75.75 83 MET A CA 1
ATOM 662 C C . MET A 1 83 ? -12.125 21.405 21.382 1.00 75.75 83 MET A C 1
ATOM 664 O O . MET A 1 83 ? -11.855 22.588 21.584 1.00 75.75 83 MET A O 1
ATOM 668 N N . ALA A 1 84 ? -13.331 20.892 21.632 1.00 77.69 84 ALA A N 1
ATOM 669 C CA . ALA A 1 84 ? -14.429 21.662 22.210 1.00 77.69 84 ALA A CA 1
ATOM 670 C C . ALA A 1 84 ? -14.226 21.937 23.708 1.00 77.69 84 ALA A C 1
ATOM 672 O O . ALA A 1 84 ? -14.573 23.018 24.166 1.00 77.69 84 ALA A O 1
ATOM 673 N N . GLU A 1 85 ? -13.619 21.010 24.457 1.00 75.31 85 GLU A N 1
ATOM 674 C CA . GLU A 1 85 ? -13.223 21.244 25.857 1.00 75.31 85 GLU A CA 1
ATOM 675 C C . GLU A 1 85 ? -12.075 22.259 26.006 1.00 75.31 85 GLU A C 1
ATOM 677 O O . GLU A 1 85 ? -11.886 22.828 27.081 1.00 75.31 85 GLU A O 1
ATOM 682 N N . ALA A 1 86 ? -11.299 22.493 24.945 1.00 63.12 86 ALA A N 1
ATOM 683 C CA . ALA A 1 86 ? -10.166 23.417 24.952 1.00 63.12 86 ALA A CA 1
ATOM 684 C C . ALA A 1 86 ? -10.529 24.878 24.590 1.00 63.12 86 ALA A C 1
ATOM 686 O O . ALA A 1 86 ? -9.630 25.726 24.574 1.00 63.12 86 ALA A O 1
ATOM 687 N N . LEU A 1 87 ? -11.803 25.171 24.288 1.00 53.84 87 LEU A N 1
ATOM 688 C CA . LEU A 1 87 ? -12.332 26.477 23.853 1.00 53.84 87 LEU A CA 1
ATOM 689 C C . LEU A 1 87 ? -13.230 27.122 24.918 1.00 53.84 87 LEU A C 1
ATOM 691 O O . LEU A 1 87 ? -13.097 28.355 25.100 1.00 53.84 87 LEU A O 1
#

Foldseek 3Di:
DDDPPPPPPPQDPVNDDLCVLLVDPVVVVDDCCVPSNPDDDPPPPDDSCVVVCVVCPPCPPVNVVVVVVVVVVVVVVVVVVVVVVVD

Sequence (87 aa):
MFHPTRGGTRGGQDQFKWEDVKEDRHRENYLGNSLLAPVGRWQKGRDLTWYAKANSGDADEESQQSQKQAEIQSIKDAEAEAMAEAL